Protein AF-A0A1Y6F5E1-F1 (afdb_monomer_lite)

pLDDT: mean 89.42, std 8.19, range [59.94, 98.44]

Sequence (127 aa):
MIRSINIFLLFSSVAMLAGVYGLKFSIEGTAAERTAITAHIGEQEGELSLLKADWAVLNQPGHIDPIVQRHQAELAIAPVKQEQFGSFAALPMRPAAPDTAAMDALFAAISEGIDPIDAILQLEGIE

Foldseek 3Di:
DVVVVVVVVVVVVVVVVVVVVVVVVVVVVVVVVVVVVVVVVVVVVVVVVVVVVVVCVCPDCVNVVVVCVVCCVPVVDDPDDPVNDDDPVPDDDDDDDPPVVVVVVVVVCVVVVNDVVVVVCVVVVHD

Radius of gyration: 39.85 Å; chains: 1; bounding box: 93×49×90 Å

Structure (mmCIF, N/CA/C/O backbone):
data_AF-A0A1Y6F5E1-F1
#
_entry.id   AF-A0A1Y6F5E1-F1
#
loop_
_atom_site.group_PDB
_atom_site.id
_atom_site.type_symbol
_atom_site.label_atom_id
_atom_site.label_alt_id
_atom_site.label_comp_id
_atom_site.label_asym_id
_atom_site.label_entity_id
_atom_site.label_seq_id
_atom_site.pdbx_PDB_ins_code
_atom_site.Cartn_x
_atom_site.Cartn_y
_atom_site.Cartn_z
_atom_site.occupancy
_atom_site.B_iso_or_equiv
_atom_site.auth_seq_id
_atom_site.auth_comp_id
_atom_site.auth_asym_id
_atom_site.auth_atom_id
_atom_site.pdbx_PDB_model_num
ATOM 1 N N . MET A 1 1 ? 27.044 -12.383 -63.689 1.00 73.62 1 MET A N 1
ATOM 2 C CA . MET A 1 1 ? 26.337 -13.232 -62.701 1.00 73.62 1 MET A CA 1
ATOM 3 C C . MET A 1 1 ? 27.028 -13.209 -61.338 1.00 73.62 1 MET A C 1
ATOM 5 O O . MET A 1 1 ? 26.448 -12.656 -60.417 1.00 73.62 1 MET A O 1
ATOM 9 N N . ILE A 1 2 ? 28.284 -13.666 -61.213 1.00 88.12 2 ILE A N 1
ATOM 10 C CA . ILE A 1 2 ? 29.049 -13.633 -59.941 1.00 88.12 2 ILE A CA 1
ATOM 11 C C . ILE A 1 2 ? 29.185 -12.225 -59.338 1.00 88.12 2 ILE A C 1
ATOM 13 O O . ILE A 1 2 ? 28.971 -12.040 -58.148 1.00 88.12 2 ILE A O 1
ATOM 17 N N . ARG A 1 3 ? 29.460 -11.202 -60.158 1.00 88.62 3 ARG A N 1
ATOM 18 C CA . ARG A 1 3 ? 29.597 -9.817 -59.672 1.00 88.62 3 ARG A CA 1
ATOM 19 C C . ARG A 1 3 ? 28.299 -9.266 -59.062 1.00 88.62 3 ARG A C 1
ATOM 21 O O . ARG A 1 3 ? 28.353 -8.600 -58.040 1.00 88.62 3 ARG A O 1
ATOM 28 N N . SER A 1 4 ? 27.145 -9.584 -59.651 1.00 91.62 4 SER A N 1
ATOM 29 C CA . SER A 1 4 ? 25.827 -9.180 -59.139 1.00 91.62 4 SER A CA 1
ATOM 30 C C . SER A 1 4 ? 25.476 -9.899 -57.834 1.00 91.62 4 SER A C 1
ATOM 32 O O . SER A 1 4 ? 24.990 -9.261 -56.908 1.00 91.62 4 SER A O 1
ATOM 34 N N . ILE A 1 5 ? 25.786 -11.199 -57.737 1.00 94.94 5 ILE A N 1
ATOM 35 C CA . ILE A 1 5 ? 25.633 -11.983 -56.501 1.00 94.94 5 ILE A CA 1
ATOM 36 C C . ILE A 1 5 ? 26.513 -11.421 -55.380 1.00 94.94 5 ILE A C 1
ATOM 38 O O . ILE A 1 5 ? 26.025 -11.221 -54.274 1.00 94.94 5 ILE A O 1
ATOM 42 N N . ASN A 1 6 ? 27.776 -11.093 -55.663 1.00 94.25 6 ASN A N 1
ATOM 43 C CA . ASN A 1 6 ? 28.679 -10.528 -54.657 1.00 94.25 6 ASN A CA 1
ATOM 44 C C . ASN A 1 6 ? 28.194 -9.164 -54.148 1.00 94.25 6 ASN A C 1
ATOM 46 O O . ASN A 1 6 ? 28.269 -8.895 -52.954 1.00 94.25 6 ASN A O 1
ATOM 50 N N . ILE A 1 7 ? 27.665 -8.319 -55.038 1.00 95.62 7 ILE A N 1
ATOM 51 C CA . ILE A 1 7 ? 27.076 -7.029 -54.655 1.00 95.62 7 ILE A CA 1
ATOM 52 C C . ILE A 1 7 ? 25.847 -7.248 -53.766 1.00 95.62 7 ILE A C 1
ATOM 54 O O . ILE A 1 7 ? 25.735 -6.618 -52.719 1.00 95.62 7 ILE A O 1
ATOM 58 N N . PHE A 1 8 ? 24.957 -8.171 -54.137 1.00 96.62 8 PHE A N 1
ATOM 59 C CA . PHE A 1 8 ? 23.786 -8.502 -53.326 1.00 96.62 8 PHE A CA 1
ATOM 60 C C . PHE A 1 8 ? 24.174 -9.015 -51.932 1.00 96.62 8 PHE A C 1
ATOM 62 O O . PHE A 1 8 ? 23.645 -8.535 -50.932 1.00 96.62 8 PHE A O 1
ATOM 69 N N . LEU A 1 9 ? 25.138 -9.936 -51.854 1.00 95.56 9 LEU A N 1
ATOM 70 C CA . LEU A 1 9 ? 25.645 -10.471 -50.588 1.00 95.56 9 LEU A CA 1
ATOM 71 C C . LEU A 1 9 ? 26.271 -9.380 -49.714 1.00 95.56 9 LEU A C 1
ATOM 73 O O . LEU A 1 9 ? 26.033 -9.360 -48.508 1.00 95.56 9 LEU A O 1
ATOM 77 N N . LEU A 1 10 ? 27.014 -8.444 -50.312 1.00 96.31 10 LEU A N 1
ATOM 78 C CA . LEU A 1 10 ? 27.584 -7.307 -49.593 1.00 96.31 10 LEU A CA 1
ATOM 79 C C . LEU A 1 10 ? 26.481 -6.432 -48.982 1.00 96.31 10 LEU A C 1
ATOM 81 O O . LEU A 1 1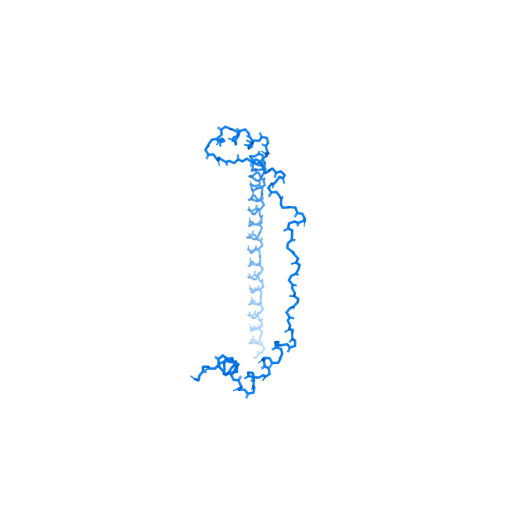0 ? 26.517 -6.153 -47.785 1.00 96.31 10 LEU A O 1
ATOM 85 N N . PHE A 1 11 ? 25.476 -6.044 -49.772 1.00 97.19 11 PHE A N 1
ATOM 86 C CA . PHE A 1 11 ? 24.353 -5.246 -49.270 1.00 97.19 11 PHE A CA 1
ATOM 87 C C . PHE A 1 11 ? 23.551 -5.988 -48.200 1.00 97.19 11 PHE A C 1
ATOM 89 O O . PHE A 1 11 ? 23.229 -5.400 -47.169 1.00 97.19 11 PHE A O 1
ATOM 96 N N . SER A 1 12 ? 23.288 -7.281 -48.397 1.00 97.12 12 SER A N 1
ATOM 97 C CA . SER A 1 12 ? 22.625 -8.124 -47.400 1.00 97.12 12 SER A CA 1
ATOM 98 C C . SER A 1 12 ? 23.416 -8.179 -46.092 1.00 97.12 12 SER A C 1
ATOM 100 O O . SER A 1 12 ? 22.828 -8.085 -45.017 1.00 97.12 12 SER A O 1
ATOM 102 N N . SER A 1 13 ? 24.743 -8.306 -46.164 1.00 96.94 13 SER A N 1
ATOM 103 C CA . SER A 1 13 ? 25.605 -8.342 -44.981 1.00 96.94 13 SER A CA 1
ATOM 104 C C . SER A 1 13 ? 25.590 -7.011 -44.230 1.00 96.94 13 SER A C 1
ATOM 106 O O . SER A 1 13 ? 25.516 -7.005 -43.003 1.00 96.94 13 SER A O 1
ATOM 108 N N . VAL A 1 14 ? 25.638 -5.884 -44.947 1.00 97.25 14 VAL A N 1
ATOM 109 C CA . VAL A 1 14 ? 25.560 -4.547 -44.337 1.00 97.25 14 VAL A CA 1
ATOM 110 C C . VAL A 1 14 ? 24.184 -4.316 -43.706 1.00 97.25 14 VAL A C 1
ATOM 112 O O . VAL A 1 14 ? 24.107 -3.806 -42.591 1.00 97.25 14 VAL A O 1
ATOM 115 N N . ALA A 1 15 ? 23.105 -4.746 -44.366 1.00 96.81 15 ALA A N 1
ATOM 116 C CA . ALA A 1 15 ? 21.750 -4.656 -43.828 1.00 96.81 15 ALA A CA 1
ATOM 117 C C . ALA A 1 15 ? 21.578 -5.500 -42.554 1.00 96.81 15 ALA A C 1
ATOM 119 O O . ALA A 1 15 ? 21.027 -5.008 -41.569 1.00 96.81 15 ALA A O 1
ATOM 120 N N . MET A 1 16 ? 22.101 -6.733 -42.532 1.00 96.62 16 MET A N 1
ATOM 121 C CA . MET A 1 16 ? 22.120 -7.559 -41.319 1.00 96.62 16 MET A CA 1
ATOM 122 C C . MET A 1 16 ? 22.901 -6.887 -40.188 1.00 96.62 16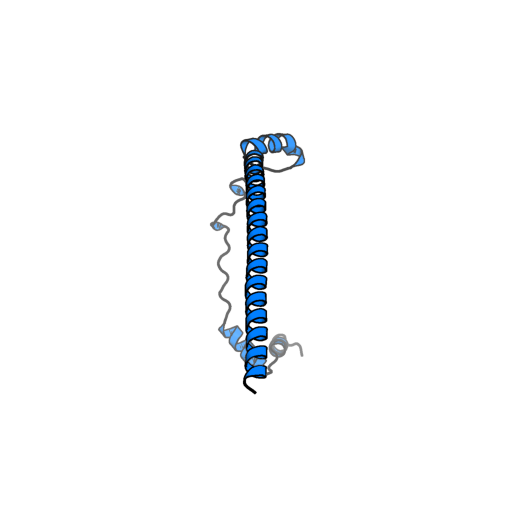 MET A C 1
ATOM 124 O O . MET A 1 16 ? 22.401 -6.822 -39.067 1.00 96.62 16 MET A O 1
ATOM 128 N N . LEU A 1 17 ? 24.095 -6.357 -40.471 1.00 96.62 17 LEU A N 1
ATOM 129 C CA . LEU A 1 17 ? 24.917 -5.674 -39.469 1.00 96.62 17 LEU A CA 1
ATOM 130 C C . LEU A 1 17 ? 24.185 -4.464 -38.867 1.00 96.62 17 LEU A C 1
ATOM 132 O O . LEU A 1 17 ? 24.145 -4.313 -37.645 1.00 96.62 17 LEU A O 1
ATOM 136 N N . ALA A 1 18 ? 23.567 -3.637 -39.715 1.00 95.75 18 ALA A N 1
ATOM 137 C CA . ALA A 1 18 ? 22.771 -2.494 -39.280 1.00 95.75 18 ALA A CA 1
ATOM 138 C C . ALA A 1 18 ? 21.560 -2.929 -38.436 1.00 95.75 18 ALA A C 1
ATOM 140 O O . ALA A 1 18 ? 21.298 -2.331 -37.393 1.00 95.75 18 ALA A O 1
ATOM 141 N N . GLY A 1 19 ? 20.864 -3.998 -38.838 1.00 95.25 19 GLY A N 1
ATOM 142 C CA . GLY A 1 19 ? 19.730 -4.550 -38.094 1.00 95.25 19 GLY A CA 1
ATOM 143 C C . GLY A 1 19 ? 20.113 -5.045 -36.696 1.00 95.25 19 GLY A C 1
ATOM 144 O O . GLY A 1 19 ? 19.457 -4.690 -35.718 1.00 95.25 19 GLY A O 1
ATOM 145 N N . VAL A 1 20 ? 21.209 -5.803 -36.579 1.00 94.12 20 VAL A N 1
ATOM 146 C CA . VAL A 1 20 ? 21.709 -6.304 -35.284 1.00 94.12 20 VAL A CA 1
ATOM 147 C C . VAL A 1 20 ? 22.115 -5.151 -34.365 1.00 94.12 20 VAL A C 1
ATOM 149 O O . VAL A 1 20 ? 21.785 -5.163 -33.179 1.00 94.12 20 VAL A O 1
ATOM 152 N N . TYR A 1 21 ? 22.801 -4.138 -34.897 1.00 92.19 21 TYR A N 1
ATOM 153 C CA . TYR A 1 21 ? 23.229 -2.992 -34.096 1.00 92.19 21 TYR A CA 1
ATOM 154 C C . TYR A 1 21 ? 22.050 -2.112 -33.659 1.00 92.19 21 TYR A C 1
ATOM 156 O O . TYR A 1 21 ? 21.998 -1.684 -32.506 1.00 92.19 21 TYR A O 1
ATOM 164 N N . GLY A 1 22 ? 21.067 -1.905 -34.541 1.00 91.62 22 GLY A N 1
ATOM 165 C CA . GLY A 1 22 ? 19.824 -1.211 -34.201 1.00 91.62 22 GLY A CA 1
ATOM 166 C C . GLY A 1 22 ? 19.056 -1.920 -33.084 1.00 91.62 22 GLY A C 1
ATOM 167 O O . GLY A 1 22 ? 18.624 -1.278 -32.126 1.00 91.62 22 GLY A O 1
ATOM 168 N N . LEU A 1 23 ? 18.963 -3.253 -33.147 1.00 91.44 23 LEU A N 1
ATOM 169 C CA . LEU A 1 23 ? 18.344 -4.049 -32.088 1.00 91.44 23 LEU A CA 1
ATOM 170 C C . LEU A 1 23 ? 19.106 -3.933 -30.759 1.00 91.44 23 LEU A C 1
ATOM 172 O O . LEU A 1 23 ? 18.481 -3.727 -29.721 1.00 91.44 23 LEU A O 1
ATOM 176 N N . LYS A 1 24 ? 20.444 -4.012 -30.778 1.00 90.38 24 LYS A N 1
ATOM 177 C CA . LYS A 1 24 ? 21.275 -3.841 -29.572 1.00 90.38 24 LYS A CA 1
ATOM 178 C C . LYS A 1 24 ? 21.004 -2.500 -28.887 1.00 90.38 24 LYS A C 1
ATOM 180 O O . LYS A 1 24 ? 20.781 -2.471 -27.681 1.00 90.38 24 LYS A O 1
ATOM 185 N N . PHE A 1 25 ? 20.971 -1.416 -29.661 1.00 86.12 25 P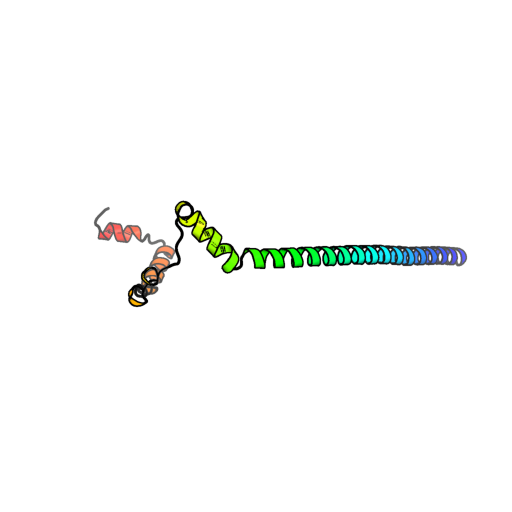HE A N 1
ATOM 186 C CA . PHE A 1 25 ? 20.716 -0.077 -29.135 1.00 86.12 25 PHE A CA 1
ATOM 187 C C . PHE A 1 25 ? 19.300 0.057 -28.554 1.00 86.12 25 PHE A C 1
ATOM 189 O O . PHE A 1 25 ? 19.120 0.636 -27.484 1.00 86.12 25 PHE A O 1
ATOM 196 N N . SER A 1 26 ? 18.299 -0.540 -29.212 1.00 81.62 26 SER A N 1
ATOM 197 C CA . SER A 1 26 ? 16.928 -0.575 -28.691 1.00 81.62 26 SER A CA 1
ATOM 198 C C . SER A 1 26 ? 16.841 -1.300 -27.345 1.00 81.62 26 SER A C 1
ATOM 200 O O . SER A 1 26 ? 16.141 -0.834 -26.450 1.00 81.62 26 SER A O 1
ATOM 202 N N . ILE A 1 27 ? 17.552 -2.420 -27.187 1.00 87.00 27 ILE A N 1
ATOM 203 C CA . ILE A 1 27 ? 17.566 -3.195 -25.937 1.00 87.00 27 ILE A CA 1
ATOM 204 C C . ILE A 1 27 ? 18.251 -2.407 -24.814 1.00 87.00 27 ILE A C 1
ATOM 206 O O . ILE A 1 27 ? 17.753 -2.387 -23.689 1.00 87.00 27 ILE A O 1
ATOM 210 N N . GLU A 1 28 ? 19.370 -1.740 -25.107 1.00 83.06 28 GLU A N 1
ATOM 211 C CA . GLU A 1 28 ? 20.082 -0.900 -24.135 1.00 83.06 28 GLU A CA 1
ATOM 212 C C . GLU A 1 28 ? 19.212 0.268 -23.644 1.00 83.06 28 GLU A C 1
ATOM 214 O O . GLU A 1 28 ? 19.173 0.530 -22.440 1.00 83.06 28 GLU A O 1
ATOM 219 N N . GLY A 1 29 ? 18.445 0.904 -24.539 1.00 82.69 29 GLY A N 1
ATOM 220 C CA . GLY A 1 29 ? 17.479 1.943 -24.168 1.00 82.69 29 GLY A CA 1
ATOM 221 C C . GLY A 1 29 ? 16.412 1.436 -23.193 1.00 82.69 29 GLY A C 1
ATOM 222 O O . GLY A 1 29 ? 16.209 2.027 -22.131 1.00 82.69 29 GLY A O 1
ATOM 223 N N . THR A 1 30 ? 15.789 0.293 -23.496 1.00 81.56 30 THR A N 1
ATOM 224 C CA . THR A 1 30 ? 14.772 -0.314 -22.619 1.00 81.56 30 THR A CA 1
ATOM 225 C C . THR A 1 30 ? 15.351 -0.773 -21.276 1.00 81.56 30 THR A C 1
ATOM 227 O O . THR A 1 30 ? 14.688 -0.668 -20.243 1.00 81.56 30 THR A O 1
ATOM 230 N N . ALA A 1 31 ? 16.593 -1.263 -21.247 1.00 85.81 31 ALA A N 1
ATOM 231 C CA . ALA A 1 31 ? 17.251 -1.657 -20.001 1.00 85.81 31 ALA A CA 1
ATOM 232 C C . ALA A 1 31 ? 17.518 -0.452 -19.079 1.00 85.81 31 ALA A C 1
ATOM 234 O O . ALA A 1 31 ? 17.322 -0.548 -17.860 1.00 85.81 31 ALA A O 1
ATOM 235 N N . ALA A 1 32 ? 17.925 0.685 -19.650 1.00 87.94 32 ALA A N 1
ATOM 236 C CA . ALA A 1 32 ? 18.126 1.925 -18.905 1.00 87.94 32 ALA A CA 1
ATOM 237 C C . ALA A 1 32 ? 16.803 2.462 -18.334 1.00 87.94 32 ALA A C 1
ATOM 239 O O . ALA A 1 32 ? 16.731 2.777 -17.146 1.00 87.94 32 ALA A O 1
ATOM 240 N N . GLU A 1 33 ? 15.742 2.479 -19.144 1.00 91.25 33 GLU A N 1
ATOM 241 C CA . GLU A 1 33 ? 14.402 2.894 -18.714 1.00 91.25 33 GLU A CA 1
ATOM 242 C C . GLU A 1 33 ? 13.867 2.008 -17.582 1.00 91.25 33 GLU A C 1
ATOM 244 O O . GLU A 1 33 ? 13.436 2.511 -16.543 1.00 91.25 33 GLU A O 1
ATOM 249 N N . ARG A 1 34 ? 13.987 0.680 -17.720 1.00 93.50 34 ARG A N 1
ATOM 250 C CA . ARG A 1 34 ? 13.606 -0.263 -16.660 1.00 93.50 34 ARG A CA 1
ATOM 251 C C . ARG A 1 34 ? 14.342 0.031 -15.354 1.00 93.50 34 ARG A C 1
ATOM 253 O O . ARG A 1 34 ? 13.737 -0.018 -14.284 1.00 93.50 34 ARG A O 1
ATOM 260 N N . THR A 1 35 ? 15.641 0.309 -15.433 1.00 94.00 35 THR A N 1
ATOM 261 C CA . THR A 1 35 ? 16.463 0.603 -14.251 1.00 94.00 35 THR A CA 1
ATOM 262 C C . THR A 1 35 ? 16.009 1.896 -13.577 1.00 94.00 35 THR A C 1
ATOM 264 O O . THR A 1 35 ? 15.852 1.917 -12.358 1.00 94.00 35 THR A O 1
ATOM 267 N N . ALA A 1 36 ? 15.720 2.939 -14.360 1.00 95.44 36 ALA A N 1
ATOM 268 C CA . ALA A 1 36 ? 15.206 4.207 -13.850 1.00 95.44 36 ALA A CA 1
ATOM 269 C C . ALA A 1 36 ? 13.843 4.043 -13.156 1.00 95.44 36 ALA A C 1
ATOM 271 O O . ALA A 1 36 ? 13.666 4.510 -12.033 1.00 95.44 36 ALA A O 1
ATOM 272 N N . ILE A 1 37 ? 12.908 3.313 -13.775 1.00 97.50 37 ILE A N 1
ATOM 273 C CA . ILE A 1 37 ? 11.593 3.033 -13.178 1.00 97.50 37 ILE A CA 1
ATOM 274 C C . ILE A 1 37 ? 11.742 2.223 -11.886 1.00 97.50 37 ILE A C 1
ATOM 276 O O . ILE A 1 37 ? 11.099 2.532 -10.891 1.00 97.50 37 ILE A O 1
ATOM 280 N N . THR A 1 38 ? 12.612 1.212 -11.871 1.00 96.88 38 THR A N 1
ATOM 281 C CA . THR A 1 38 ? 12.836 0.381 -10.675 1.00 96.88 38 THR A CA 1
ATOM 282 C C . THR A 1 38 ? 13.400 1.207 -9.518 1.00 96.88 38 THR A C 1
ATOM 284 O O . THR A 1 38 ? 12.976 1.032 -8.378 1.00 96.88 38 THR A O 1
ATOM 287 N N . ALA A 1 39 ? 14.321 2.133 -9.803 1.00 97.56 39 ALA A N 1
ATOM 288 C CA . ALA A 1 39 ? 14.843 3.055 -8.799 1.00 97.56 39 ALA A CA 1
ATOM 289 C C . ALA A 1 39 ? 13.739 3.969 -8.242 1.00 97.56 39 ALA A C 1
ATOM 291 O O . ALA A 1 39 ? 13.643 4.132 -7.028 1.00 97.56 39 ALA A O 1
ATOM 292 N N . HIS A 1 40 ? 12.870 4.495 -9.111 1.00 98.00 40 HIS A N 1
ATOM 293 C CA . HIS A 1 40 ? 11.750 5.337 -8.693 1.00 98.00 40 HIS A CA 1
ATOM 294 C C . HIS A 1 40 ? 10.716 4.572 -7.851 1.00 98.00 40 HIS A C 1
ATOM 296 O O . HIS A 1 40 ? 10.241 5.089 -6.844 1.00 98.00 40 HIS A O 1
ATOM 302 N N . ILE A 1 41 ? 10.416 3.316 -8.203 1.00 98.25 41 ILE A N 1
ATOM 303 C CA . ILE A 1 41 ? 9.555 2.445 -7.387 1.00 98.25 41 ILE A CA 1
ATOM 304 C C . ILE A 1 41 ? 10.168 2.243 -5.997 1.00 98.25 41 ILE A C 1
ATOM 306 O O . ILE A 1 41 ? 9.464 2.383 -5.004 1.00 98.25 41 ILE A O 1
ATOM 310 N N . GLY A 1 42 ? 11.473 1.965 -5.910 1.00 98.12 42 GLY A N 1
ATOM 311 C CA . GLY A 1 42 ? 12.145 1.782 -4.620 1.00 98.12 42 GLY A CA 1
ATOM 312 C C . GLY A 1 42 ? 12.096 3.029 -3.728 1.00 98.12 42 GLY A C 1
ATOM 313 O O . GLY A 1 42 ? 11.897 2.915 -2.520 1.00 98.12 42 GLY A O 1
ATOM 314 N N . GLU A 1 43 ? 12.226 4.219 -4.317 1.00 98.25 43 GLU A N 1
ATOM 315 C CA . GLU A 1 43 ? 12.050 5.497 -3.616 1.00 98.25 43 GLU A CA 1
ATOM 316 C C . GLU A 1 43 ? 10.620 5.640 -3.065 1.00 98.25 43 GLU A C 1
ATOM 318 O O . GLU A 1 43 ? 10.436 5.859 -1.866 1.00 98.25 43 GLU A O 1
ATOM 323 N N . GLN A 1 44 ? 9.608 5.412 -3.909 1.00 98.38 44 GLN A N 1
ATOM 324 C CA . GLN A 1 44 ? 8.192 5.491 -3.526 1.00 98.38 44 GLN A CA 1
ATOM 325 C C . GLN A 1 44 ? 7.797 4.451 -2.470 1.00 98.38 44 GLN A C 1
ATOM 327 O O . GLN A 1 44 ? 7.014 4.743 -1.565 1.00 98.38 44 GLN A O 1
ATOM 332 N N . GLU A 1 45 ? 8.331 3.233 -2.551 1.00 98.44 45 GLU A N 1
ATOM 333 C CA . GLU A 1 45 ? 8.122 2.201 -1.533 1.00 98.44 45 GLU A CA 1
ATOM 334 C C . GLU A 1 45 ? 8.718 2.615 -0.182 1.00 98.44 45 GLU A C 1
ATOM 336 O O . GLU A 1 45 ? 8.106 2.365 0.861 1.00 98.44 45 GLU A O 1
ATOM 341 N N . GLY A 1 46 ? 9.868 3.298 -0.194 1.00 98.06 46 GLY A N 1
ATOM 342 C CA . GLY A 1 46 ? 10.474 3.891 0.997 1.00 98.06 46 GLY A CA 1
ATOM 343 C C . GLY A 1 46 ? 9.582 4.960 1.634 1.00 98.06 46 GLY A C 1
ATOM 344 O O . GLY A 1 46 ? 9.294 4.887 2.833 1.00 98.06 46 GLY A O 1
ATOM 345 N N . GLU A 1 47 ? 9.081 5.905 0.835 1.00 98.25 47 GLU A N 1
ATOM 346 C CA . GLU A 1 47 ? 8.138 6.936 1.294 1.00 98.25 47 GLU A CA 1
ATOM 347 C C . GLU A 1 47 ? 6.846 6.321 1.851 1.00 98.25 47 GLU A C 1
ATOM 349 O O . GLU A 1 47 ? 6.375 6.689 2.931 1.00 98.25 47 GLU A O 1
ATOM 354 N N . LEU A 1 48 ? 6.295 5.326 1.154 1.00 98.44 48 LEU A N 1
ATOM 355 C CA . LEU A 1 48 ? 5.095 4.620 1.588 1.00 98.44 48 LEU A CA 1
ATOM 356 C C . LEU A 1 48 ? 5.326 3.870 2.905 1.00 98.44 48 LEU A C 1
ATOM 358 O O . LEU A 1 48 ? 4.430 3.821 3.750 1.00 98.44 48 LEU A O 1
ATOM 362 N N . SER A 1 49 ? 6.504 3.273 3.090 1.00 98.19 49 SER A N 1
ATOM 363 C CA . SER A 1 49 ? 6.861 2.598 4.338 1.00 98.19 49 SER A CA 1
ATOM 364 C C . SER A 1 49 ? 6.896 3.574 5.513 1.00 98.19 49 SER A C 1
ATOM 366 O O . SER A 1 49 ? 6.404 3.237 6.591 1.00 98.19 49 SER A O 1
ATOM 368 N N . LEU A 1 50 ? 7.435 4.778 5.308 1.00 98.25 50 LEU A N 1
ATOM 369 C CA . LEU A 1 50 ? 7.433 5.828 6.325 1.00 98.25 50 LEU A CA 1
ATOM 370 C C . LEU A 1 50 ? 5.999 6.249 6.674 1.00 98.25 50 LEU A C 1
ATOM 372 O O . LEU A 1 50 ? 5.620 6.227 7.844 1.00 98.25 50 LEU A O 1
ATOM 376 N N . LEU A 1 51 ? 5.164 6.513 5.665 1.00 98.38 51 LEU A N 1
ATOM 377 C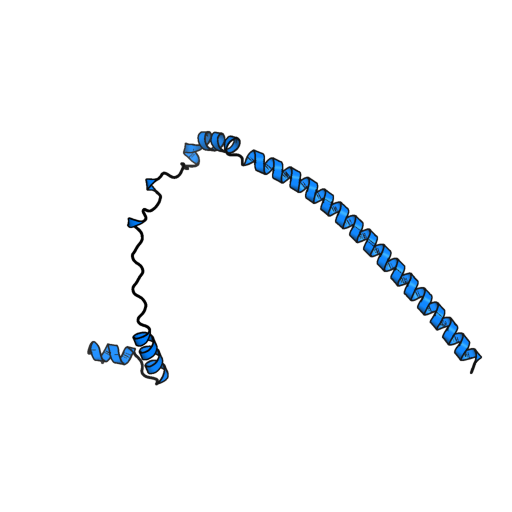 CA . LEU A 1 51 ? 3.766 6.898 5.878 1.00 98.38 51 LEU A CA 1
ATOM 378 C C . LEU A 1 51 ? 2.964 5.810 6.610 1.00 98.38 51 LEU A C 1
ATOM 380 O O . LEU A 1 51 ? 2.128 6.110 7.462 1.00 98.38 51 LEU A O 1
ATOM 384 N N . LYS A 1 52 ? 3.218 4.533 6.303 1.00 98.19 52 LYS A N 1
ATOM 385 C CA . LYS A 1 52 ? 2.599 3.402 7.011 1.00 98.19 52 LYS A CA 1
ATOM 386 C C . LYS A 1 52 ? 3.020 3.341 8.478 1.00 98.19 52 LYS A C 1
ATOM 388 O O . LYS A 1 52 ? 2.192 2.984 9.316 1.00 98.19 52 LYS A O 1
ATOM 393 N N . ALA A 1 53 ? 4.271 3.675 8.793 1.00 97.62 53 ALA A N 1
ATOM 394 C CA . ALA A 1 53 ? 4.745 3.733 10.172 1.00 97.62 53 ALA A CA 1
ATOM 395 C C . ALA A 1 53 ? 4.034 4.850 10.950 1.00 97.62 53 ALA A C 1
ATOM 397 O O . ALA A 1 53 ? 3.500 4.594 12.030 1.00 97.62 53 ALA A O 1
ATOM 398 N N . ASP A 1 54 ? 3.929 6.044 10.365 1.00 97.06 54 ASP A N 1
ATOM 399 C CA . ASP A 1 54 ? 3.198 7.162 10.970 1.00 97.06 54 ASP A CA 1
ATOM 400 C C . ASP A 1 54 ? 1.717 6.822 11.166 1.00 97.06 54 ASP A C 1
ATOM 402 O O . ASP A 1 54 ? 1.143 7.055 12.232 1.00 97.06 54 ASP A O 1
ATOM 406 N N . TRP A 1 55 ? 1.101 6.190 10.166 1.00 97.25 55 TRP A N 1
ATOM 407 C CA . TRP A 1 55 ? -0.275 5.717 10.264 1.00 97.25 55 TRP A CA 1
ATOM 408 C C . TRP A 1 55 ? -0.454 4.704 11.399 1.00 97.25 55 TRP A C 1
ATOM 410 O O . TRP A 1 55 ? -1.432 4.793 12.143 1.00 97.25 55 TRP A O 1
ATOM 420 N N . ALA A 1 56 ? 0.479 3.767 11.577 1.00 96.69 56 ALA A N 1
ATOM 421 C CA . ALA A 1 56 ? 0.419 2.800 12.669 1.00 96.69 56 ALA A CA 1
ATOM 422 C C . ALA A 1 56 ? 0.483 3.488 14.043 1.00 96.69 56 ALA A C 1
ATOM 424 O O . ALA A 1 56 ? -0.287 3.136 14.937 1.00 96.69 56 ALA A O 1
ATOM 425 N N . VAL A 1 57 ? 1.337 4.507 14.196 1.00 95.62 57 VAL A N 1
ATOM 426 C CA . VAL A 1 57 ? 1.425 5.308 15.428 1.00 95.62 57 VAL A CA 1
ATOM 427 C C . VAL A 1 57 ? 0.130 6.080 15.680 1.00 95.62 57 VAL A C 1
ATOM 429 O O . VAL A 1 57 ? -0.362 6.093 16.804 1.00 95.62 57 VAL A O 1
ATOM 432 N N . LEU A 1 58 ? -0.462 6.694 14.655 1.00 95.88 58 LEU A N 1
ATOM 433 C CA . LEU A 1 58 ? -1.709 7.451 14.813 1.00 95.88 58 LEU A CA 1
ATOM 434 C C . LEU A 1 58 ? -2.914 6.556 15.131 1.00 95.88 58 LEU A C 1
ATOM 436 O O . LEU A 1 58 ? -3.833 7.008 15.817 1.00 95.88 58 LEU A O 1
ATOM 440 N N . ASN A 1 59 ? -2.901 5.302 14.667 1.00 95.31 59 ASN A N 1
ATOM 441 C CA . ASN A 1 59 ? -3.972 4.333 14.913 1.00 95.31 59 ASN A CA 1
ATOM 442 C C . ASN A 1 59 ? -3.771 3.464 16.153 1.00 95.31 59 ASN A C 1
ATOM 444 O O . ASN A 1 59 ? -4.605 2.605 16.447 1.00 95.31 59 ASN A O 1
ATOM 448 N N . GLN A 1 60 ? -2.683 3.658 16.896 1.00 95.19 60 GLN A N 1
ATOM 449 C CA . GLN A 1 60 ? -2.486 2.911 18.127 1.00 95.19 60 GLN A CA 1
ATOM 450 C C . GLN A 1 60 ? -3.580 3.280 19.153 1.00 95.19 60 GLN A C 1
ATOM 452 O O . GLN A 1 60 ? -3.926 4.462 19.277 1.00 95.19 60 GLN A O 1
ATOM 457 N N . PRO A 1 61 ? -4.091 2.317 19.944 1.00 92.88 61 PRO A N 1
ATOM 458 C CA . PRO A 1 61 ? -5.140 2.578 20.933 1.00 92.88 61 PRO A CA 1
ATOM 459 C C . PRO A 1 61 ? -4.786 3.721 21.889 1.00 92.88 61 PRO A C 1
ATOM 461 O O . PRO A 1 61 ? -5.586 4.620 22.107 1.00 92.88 61 PRO A O 1
ATOM 464 N N . GLY A 1 62 ? -3.529 3.787 22.344 1.00 93.38 62 GLY A N 1
ATOM 465 C CA . GLY A 1 62 ? -3.060 4.863 23.223 1.00 93.38 62 GLY A CA 1
ATOM 466 C C . GLY A 1 62 ? -3.144 6.276 22.624 1.00 93.38 62 GLY A C 1
ATOM 467 O O . GLY A 1 62 ? -3.157 7.244 23.380 1.00 93.38 62 GLY A O 1
ATOM 468 N N . HIS A 1 63 ? -3.214 6.412 21.295 1.00 93.81 63 HIS A N 1
ATOM 469 C CA . HIS A 1 63 ? -3.402 7.697 20.617 1.00 93.81 63 HIS A CA 1
ATOM 470 C C . HIS A 1 63 ? -4.884 7.989 20.328 1.00 93.81 63 HIS A C 1
ATOM 472 O O . HIS A 1 63 ? -5.320 9.132 20.466 1.00 93.81 63 HIS A O 1
ATOM 478 N N . ILE A 1 64 ? -5.670 6.966 19.972 1.00 93.50 64 ILE A N 1
ATOM 479 C CA . ILE A 1 64 ? -7.102 7.108 19.662 1.00 93.50 64 ILE A CA 1
ATOM 480 C C . ILE A 1 64 ? -7.954 7.257 20.932 1.00 93.50 64 ILE A C 1
ATOM 482 O O . ILE A 1 64 ? -8.833 8.121 20.972 1.00 93.50 64 ILE A O 1
ATOM 486 N N . ASP A 1 65 ? -7.704 6.461 21.974 1.00 91.94 65 ASP A N 1
ATOM 487 C CA . ASP A 1 65 ? -8.547 6.399 23.178 1.00 91.94 65 ASP A CA 1
ATOM 488 C C . ASP A 1 65 ? -8.749 7.773 23.844 1.00 91.94 65 ASP A C 1
ATOM 490 O O . ASP A 1 65 ? -9.894 8.117 24.156 1.00 91.94 65 ASP A O 1
ATOM 494 N N . PRO A 1 66 ? -7.714 8.625 24.011 1.00 93.25 66 PRO A N 1
ATOM 495 C CA . PRO A 1 66 ? -7.898 9.958 24.584 1.00 93.25 66 PRO A CA 1
ATOM 496 C C . PRO A 1 66 ? -8.756 10.886 23.711 1.00 93.25 66 PRO A C 1
ATOM 498 O O . PRO A 1 66 ? -9.463 11.748 24.237 1.00 93.25 66 PRO A O 1
ATOM 501 N N . ILE A 1 67 ? -8.697 10.736 22.382 1.00 93.19 67 ILE A N 1
ATOM 502 C CA . ILE A 1 67 ? -9.502 11.523 21.433 1.00 93.19 67 ILE A CA 1
ATOM 503 C C . ILE A 1 67 ? -10.966 11.094 21.538 1.00 93.19 67 ILE A C 1
ATOM 505 O O . ILE A 1 67 ? -11.850 11.941 21.669 1.00 93.19 67 ILE A O 1
ATOM 509 N N . VAL A 1 68 ? -11.214 9.783 21.554 1.00 93.25 68 VAL A N 1
ATOM 510 C CA . VAL A 1 68 ? -12.558 9.215 21.718 1.00 93.25 68 VAL A CA 1
ATOM 511 C C . VAL A 1 68 ? -13.170 9.632 23.053 1.00 93.25 68 VAL A C 1
ATOM 513 O O . VAL A 1 68 ? -14.319 10.065 23.082 1.00 93.25 68 VAL A O 1
ATOM 516 N N . GLN A 1 69 ? -12.405 9.577 24.147 1.00 92.06 69 GLN A N 1
ATOM 517 C CA . GLN A 1 69 ? -12.872 10.021 25.465 1.00 92.06 69 GLN A CA 1
ATOM 518 C C . GLN A 1 69 ? -13.223 11.514 25.481 1.00 92.06 69 GLN A C 1
ATOM 520 O O . GLN A 1 69 ? -14.244 11.899 26.048 1.00 92.06 69 GLN A O 1
ATOM 525 N N . ARG A 1 70 ? -12.418 12.362 24.828 1.00 94.38 70 ARG A N 1
ATOM 526 C CA . ARG A 1 70 ? -12.674 13.809 24.749 1.00 94.38 70 ARG A CA 1
ATOM 527 C C . ARG A 1 70 ? -13.964 14.140 23.997 1.00 94.38 70 ARG A C 1
ATOM 529 O O . ARG A 1 70 ? -14.680 15.047 24.406 1.00 94.38 70 ARG A O 1
ATOM 536 N N . HIS A 1 71 ? -14.253 13.409 22.924 1.00 94.12 71 HIS A N 1
ATOM 537 C CA . HIS A 1 71 ? -15.400 13.653 22.042 1.00 94.12 71 HIS A CA 1
ATOM 538 C C . HIS A 1 71 ? -16.546 12.653 22.256 1.00 94.12 71 HIS A C 1
ATOM 540 O O . HIS A 1 71 ? -17.398 12.481 21.385 1.00 94.12 71 HIS A O 1
ATOM 546 N N . GLN A 1 72 ? -16.606 11.992 23.416 1.00 92.50 72 GLN A N 1
ATOM 547 C CA . GLN A 1 72 ? -17.573 10.923 23.673 1.00 92.50 72 GLN A CA 1
ATOM 548 C C . GLN A 1 72 ? -19.035 11.383 23.523 1.00 92.50 72 GLN A C 1
ATOM 550 O O . GLN A 1 72 ? -19.868 10.625 23.028 1.00 92.50 72 GLN A O 1
ATOM 555 N N . ALA A 1 73 ? -19.337 12.628 23.905 1.00 91.94 73 ALA A N 1
ATOM 556 C CA . ALA A 1 73 ? -20.673 13.212 23.780 1.00 91.94 73 ALA A CA 1
ATOM 557 C C . ALA A 1 73 ? -21.125 13.390 22.317 1.00 91.94 73 ALA A C 1
ATOM 559 O O . ALA A 1 73 ? -22.314 13.291 22.033 1.00 91.94 73 ALA A O 1
ATOM 560 N N . GLU A 1 74 ? -20.186 13.637 21.402 1.00 94.31 74 GLU A N 1
ATOM 561 C CA . GLU A 1 74 ? -20.451 13.842 19.972 1.00 94.31 74 GLU A CA 1
ATOM 562 C C . GLU A 1 74 ? -20.446 12.515 19.206 1.00 94.31 74 GLU A C 1
ATOM 564 O O . GLU A 1 74 ? -21.288 12.290 18.341 1.00 94.31 74 GLU A O 1
ATOM 569 N N . LEU A 1 75 ? -19.505 11.623 19.535 1.00 92.19 75 LEU A N 1
ATOM 570 C CA . LEU A 1 75 ? -19.328 10.340 18.855 1.00 92.19 75 LEU A CA 1
ATOM 571 C C . LEU A 1 75 ? -20.408 9.319 19.234 1.00 92.19 75 LEU A C 1
ATOM 573 O O . LEU A 1 75 ? -20.724 8.449 18.428 1.00 92.19 75 LEU A O 1
ATOM 577 N N . ALA A 1 76 ? -20.941 9.389 20.460 1.00 90.38 76 ALA A N 1
ATOM 578 C CA . ALA A 1 76 ? -21.912 8.433 21.001 1.00 90.38 76 ALA A CA 1
ATOM 579 C C . ALA A 1 76 ? -21.483 6.952 20.860 1.00 90.38 76 ALA A C 1
ATOM 581 O O . ALA A 1 76 ? -22.319 6.053 20.761 1.00 90.38 76 ALA A O 1
ATOM 582 N N . ILE A 1 77 ? -20.172 6.690 20.873 1.00 88.38 77 ILE A N 1
ATOM 583 C CA . ILE A 1 77 ? -19.592 5.346 20.804 1.00 88.38 77 ILE A CA 1
ATOM 584 C C . ILE A 1 77 ? -19.177 4.852 22.191 1.00 88.38 77 ILE A C 1
ATOM 586 O O . ILE A 1 77 ? -18.724 5.620 23.043 1.00 88.38 77 ILE A O 1
ATOM 590 N N . ALA A 1 78 ? -19.315 3.547 22.410 1.00 86.69 78 ALA A N 1
ATOM 591 C CA . ALA A 1 78 ? -18.873 2.863 23.618 1.00 86.69 78 ALA A CA 1
ATOM 592 C C . ALA A 1 78 ? -18.329 1.470 23.264 1.00 86.69 78 ALA A C 1
ATOM 594 O O . ALA A 1 78 ? -18.763 0.888 22.264 1.00 86.69 78 ALA A O 1
ATOM 595 N N . PRO A 1 79 ? -17.411 0.912 24.075 1.00 86.56 79 PRO A N 1
ATOM 596 C CA . PRO A 1 79 ? -17.008 -0.480 23.940 1.00 86.56 79 PRO A CA 1
ATOM 597 C C . PRO A 1 79 ? -18.221 -1.410 24.002 1.00 86.56 79 PRO A C 1
ATOM 599 O O . PRO A 1 79 ? -19.139 -1.200 24.800 1.00 86.56 79 PRO A O 1
ATOM 602 N N . VAL A 1 80 ? -18.206 -2.447 23.166 1.00 90.06 80 VAL A N 1
ATOM 603 C CA . VAL A 1 80 ? -19.267 -3.457 23.134 1.00 90.06 80 VAL A CA 1
ATOM 604 C C . VAL A 1 80 ? -19.283 -4.211 24.463 1.00 90.06 80 VAL A C 1
ATOM 606 O O . VAL A 1 80 ? -18.242 -4.668 24.939 1.00 90.06 80 VAL A O 1
ATOM 609 N N . LYS A 1 81 ? -20.463 -4.344 25.065 1.00 90.38 81 LYS A N 1
ATOM 610 C CA . LYS A 1 81 ? -20.665 -5.106 26.300 1.00 90.38 81 LYS A CA 1
ATOM 611 C C . LYS A 1 81 ? -20.990 -6.566 26.001 1.00 90.38 81 LYS A C 1
ATOM 613 O O . LYS A 1 81 ? -21.516 -6.889 24.937 1.00 90.38 81 LYS A O 1
ATOM 618 N N . GLN A 1 82 ? -20.718 -7.449 26.961 1.00 87.69 82 GLN A N 1
ATOM 619 C CA . GLN A 1 82 ? -20.930 -8.889 26.800 1.00 87.69 82 GLN A CA 1
ATOM 620 C C . GLN A 1 82 ? -22.387 -9.233 26.450 1.00 87.69 82 GLN A C 1
ATOM 622 O O . GLN A 1 82 ? -22.627 -10.139 25.658 1.00 87.69 82 GLN A O 1
ATOM 627 N N . GLU A 1 83 ? -23.355 -8.486 26.981 1.00 87.75 83 GLU A N 1
ATOM 628 C CA . GLU A 1 83 ? -24.786 -8.735 26.772 1.00 87.75 83 GLU A CA 1
ATOM 629 C C . GLU A 1 83 ? -25.248 -8.417 25.341 1.00 87.75 83 GLU A C 1
ATOM 631 O O . GLU A 1 83 ? -26.329 -8.836 24.937 1.00 87.75 83 GLU A O 1
ATOM 636 N N . GLN A 1 84 ? -24.444 -7.673 24.572 1.00 86.50 84 GLN A N 1
ATOM 637 C CA . GLN A 1 84 ? -24.719 -7.367 23.165 1.00 86.50 84 GLN A CA 1
ATOM 638 C C . GLN A 1 84 ? -24.303 -8.511 22.230 1.00 86.50 84 GLN A C 1
ATOM 640 O O . GLN A 1 84 ? -24.709 -8.527 21.068 1.00 86.50 84 GLN A O 1
ATOM 645 N N . PHE A 1 85 ? -23.515 -9.473 22.719 1.00 89.38 85 PHE A N 1
ATOM 646 C CA . PHE A 1 85 ? -23.225 -10.698 21.985 1.00 89.38 85 PHE A CA 1
ATOM 647 C C . PHE A 1 85 ? -24.373 -11.696 22.167 1.00 89.38 85 PHE A C 1
ATOM 649 O O . PHE A 1 85 ? -24.848 -11.936 23.276 1.00 89.38 85 PHE A O 1
ATOM 656 N N . GLY A 1 86 ? -24.815 -12.304 21.064 1.00 88.00 86 GLY A N 1
ATOM 657 C CA . GLY A 1 86 ? -25.834 -13.348 21.103 1.00 88.00 86 GLY A CA 1
ATOM 658 C C . GLY A 1 86 ? -25.355 -14.577 21.880 1.00 88.00 86 GLY A C 1
ATOM 659 O O . GLY A 1 86 ? -24.219 -15.022 21.727 1.00 88.00 86 GLY A O 1
ATOM 660 N N . SER A 1 87 ? -26.237 -15.148 22.700 1.00 88.25 87 SER A N 1
ATOM 661 C CA . SER A 1 87 ? -25.985 -16.440 23.343 1.00 88.25 87 SER A CA 1
ATOM 662 C C . SER A 1 87 ? -26.108 -17.575 22.328 1.00 88.25 87 SER A C 1
ATOM 664 O O . SER A 1 87 ? -26.978 -17.540 21.459 1.00 88.25 87 SER A O 1
ATOM 666 N N . PHE A 1 88 ? -25.319 -18.639 22.496 1.00 86.19 88 PHE A N 1
ATOM 667 C CA . PHE A 1 88 ? -25.501 -19.880 21.736 1.00 86.19 88 PHE A CA 1
ATOM 668 C C . PHE A 1 88 ? -26.924 -20.445 21.866 1.00 86.19 88 PHE A C 1
ATOM 670 O O . PHE A 1 88 ? -27.437 -21.023 20.916 1.00 86.19 88 PHE A O 1
ATOM 677 N N . ALA A 1 89 ? -27.588 -20.233 23.007 1.00 87.25 89 ALA A N 1
ATOM 678 C CA . ALA A 1 89 ? -28.976 -20.652 23.213 1.00 87.25 89 ALA A CA 1
ATOM 679 C C . ALA A 1 89 ? -29.996 -19.840 22.388 1.00 87.25 89 ALA A C 1
ATOM 681 O O . ALA A 1 89 ? -31.131 -20.276 22.230 1.00 87.25 89 ALA A O 1
ATOM 682 N N . ALA A 1 90 ? -29.607 -18.668 21.877 1.00 88.38 90 ALA A N 1
ATOM 683 C CA . ALA A 1 90 ? -30.440 -17.829 21.016 1.00 88.38 90 ALA A CA 1
ATOM 684 C C . ALA A 1 90 ? -30.297 -18.183 19.525 1.00 88.38 90 ALA A C 1
ATOM 686 O O . ALA A 1 90 ? -30.963 -17.576 18.686 1.00 88.38 90 ALA A O 1
ATOM 687 N N . LEU A 1 91 ? -29.432 -19.147 19.180 1.00 89.25 91 LEU A N 1
ATOM 688 C CA . LEU A 1 91 ? -29.313 -19.623 17.808 1.00 89.25 91 LEU A CA 1
ATOM 689 C C . LEU A 1 91 ? -30.594 -20.378 17.417 1.00 89.25 91 LEU A C 1
ATOM 691 O O . LEU A 1 91 ? -30.989 -21.307 18.125 1.00 89.25 91 LEU A O 1
ATOM 695 N N . PRO A 1 92 ? -31.249 -20.013 16.299 1.00 89.19 92 PRO A N 1
ATOM 696 C CA . PRO A 1 92 ? -32.408 -20.751 15.826 1.00 89.19 92 PRO A CA 1
ATOM 697 C C . PRO A 1 92 ? -32.004 -22.180 15.453 1.00 89.19 92 PRO A C 1
ATOM 699 O O . PRO A 1 92 ? -30.900 -22.430 14.961 1.00 89.19 92 PRO A O 1
ATOM 702 N N . MET A 1 93 ? -32.920 -23.127 15.661 1.00 88.31 93 MET A N 1
ATOM 703 C CA . MET A 1 93 ? -32.733 -24.490 15.171 1.00 88.31 93 MET A CA 1
ATOM 704 C C . MET A 1 93 ? -32.580 -24.474 13.652 1.00 88.31 93 MET A C 1
ATOM 706 O O . MET A 1 93 ? -33.215 -23.677 12.957 1.00 88.31 93 MET A O 1
ATOM 710 N N . ARG A 1 94 ? -31.745 -25.381 13.134 1.00 87.19 94 ARG A N 1
ATOM 711 C CA . ARG A 1 94 ? 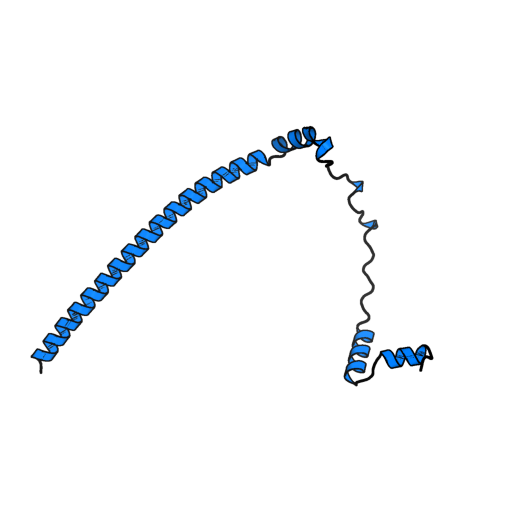-31.614 -25.582 11.690 1.00 87.19 94 ARG A CA 1
ATOM 712 C C . ARG A 1 94 ? -33.016 -25.811 11.098 1.00 87.19 94 ARG A C 1
ATOM 714 O O . ARG A 1 94 ? -33.718 -26.685 11.615 1.00 87.19 94 ARG A O 1
ATOM 721 N N . PRO A 1 95 ? -33.416 -25.071 10.047 1.00 86.88 95 PRO A N 1
ATOM 722 C CA . PRO A 1 95 ? -34.685 -25.303 9.366 1.00 86.88 95 PRO A CA 1
ATOM 723 C C . PRO A 1 95 ? -34.824 -26.766 8.937 1.00 86.88 95 PRO A C 1
ATOM 725 O O . PRO A 1 95 ? -33.818 -27.447 8.708 1.00 86.88 95 PRO A O 1
ATOM 728 N N . ALA A 1 96 ? -36.063 -27.246 8.814 1.00 87.50 96 ALA A N 1
ATOM 729 C CA . ALA A 1 96 ? -36.309 -28.541 8.191 1.00 87.50 96 ALA A CA 1
ATOM 730 C C . ALA A 1 96 ? -35.651 -28.569 6.802 1.00 87.50 96 ALA A C 1
ATOM 732 O O . ALA A 1 96 ? -35.652 -27.561 6.090 1.00 87.50 96 ALA A O 1
ATOM 733 N N . ALA A 1 97 ? -35.057 -29.708 6.438 1.00 86.88 97 ALA A N 1
ATOM 734 C CA . ALA A 1 97 ? -34.567 -29.882 5.079 1.00 86.88 97 ALA A CA 1
ATOM 735 C C . ALA A 1 97 ? -35.752 -29.706 4.109 1.00 86.88 97 ALA A C 1
ATOM 737 O O . ALA A 1 97 ? -36.846 -30.182 4.427 1.00 86.88 97 ALA A O 1
ATOM 738 N N . PRO A 1 98 ? -35.568 -29.016 2.971 1.00 84.81 98 PRO A N 1
ATOM 739 C CA . PRO A 1 98 ? -36.614 -28.922 1.963 1.00 84.81 98 PRO A CA 1
ATOM 740 C C . PRO A 1 98 ? -37.025 -30.327 1.509 1.00 84.81 98 PRO A C 1
ATOM 742 O O . PRO A 1 98 ? -36.178 -31.215 1.387 1.00 84.81 98 PRO A O 1
ATOM 745 N N . ASP A 1 99 ? -38.323 -30.524 1.280 1.00 89.31 99 ASP A N 1
ATOM 746 C CA . ASP A 1 99 ? -38.853 -31.777 0.749 1.00 89.31 99 ASP A CA 1
ATOM 747 C C . ASP A 1 99 ? -38.476 -31.892 -0.731 1.00 89.31 99 ASP A C 1
ATOM 749 O O . ASP A 1 99 ? -39.153 -31.377 -1.623 1.00 89.31 99 ASP A O 1
ATOM 753 N N . THR A 1 100 ? -37.339 -32.538 -0.979 1.00 89.94 100 THR A N 1
ATOM 754 C CA . THR A 1 100 ? -36.816 -32.732 -2.331 1.00 89.94 100 THR A CA 1
ATOM 755 C C . THR A 1 100 ? -37.745 -33.603 -3.166 1.00 89.94 100 THR A C 1
ATOM 757 O O . THR A 1 100 ? -37.865 -33.359 -4.357 1.00 89.94 100 THR A O 1
ATOM 760 N N . ALA A 1 101 ? -38.455 -34.559 -2.559 1.00 88.56 101 ALA A N 1
ATOM 761 C CA . ALA A 1 101 ? -39.378 -35.424 -3.287 1.00 88.56 101 ALA A CA 1
ATOM 762 C C . ALA A 1 101 ? -40.612 -34.647 -3.769 1.00 88.56 101 ALA A C 1
ATOM 764 O O . ALA A 1 101 ? -41.034 -34.814 -4.913 1.00 88.56 101 ALA A O 1
ATOM 765 N N . ALA A 1 102 ? -41.160 -33.760 -2.933 1.00 86.06 102 ALA A N 1
ATOM 766 C CA . ALA A 1 102 ? -42.247 -32.871 -3.341 1.00 86.06 102 ALA A CA 1
ATOM 767 C C . ALA A 1 102 ? -41.804 -31.871 -4.422 1.00 86.06 102 ALA A C 1
ATOM 769 O O . ALA A 1 102 ? -42.554 -31.612 -5.362 1.00 86.06 102 ALA A O 1
ATOM 770 N N . MET A 1 103 ? -40.580 -31.338 -4.326 1.00 86.81 103 MET A N 1
ATOM 771 C CA . MET A 1 103 ? -40.006 -30.483 -5.372 1.00 86.81 103 MET A CA 1
ATOM 772 C C . MET A 1 103 ? -39.813 -31.237 -6.691 1.00 86.81 103 MET A C 1
ATOM 774 O O . MET A 1 103 ? -40.192 -30.723 -7.740 1.00 86.81 103 MET A O 1
ATOM 778 N N . ASP A 1 104 ? -39.277 -32.457 -6.651 1.00 90.38 104 ASP A N 1
ATOM 779 C CA . ASP A 1 104 ? -39.083 -33.291 -7.840 1.00 90.38 104 ASP A CA 1
ATOM 780 C C . ASP A 1 104 ? -40.426 -33.623 -8.509 1.00 90.38 104 ASP A C 1
ATOM 782 O O . ASP A 1 104 ? -40.554 -33.524 -9.731 1.00 90.38 104 ASP A O 1
ATOM 786 N N . ALA A 1 105 ? -41.453 -33.942 -7.713 1.00 87.12 105 ALA A N 1
ATOM 787 C CA . ALA A 1 105 ? -42.810 -34.171 -8.207 1.00 87.12 105 ALA A CA 1
ATOM 788 C C . ALA A 1 105 ? -43.419 -32.910 -8.844 1.00 87.12 105 ALA A C 1
ATOM 790 O O . ALA A 1 105 ? -44.024 -32.993 -9.914 1.00 87.12 105 ALA A O 1
ATOM 791 N N . LEU A 1 106 ? -43.222 -31.739 -8.227 1.00 85.38 106 LEU A N 1
ATOM 792 C CA . LEU A 1 106 ? -43.659 -30.455 -8.777 1.00 85.38 106 LEU A CA 1
ATOM 793 C C . LEU A 1 106 ? -42.990 -30.172 -10.131 1.00 85.38 106 LEU A C 1
ATOM 795 O O . LEU A 1 106 ? -43.666 -29.797 -11.087 1.00 85.38 106 LEU A O 1
ATOM 799 N N . PHE A 1 107 ? -41.674 -30.373 -10.236 1.00 87.94 107 PHE A N 1
ATOM 800 C CA . PHE A 1 107 ? -40.948 -30.145 -11.485 1.00 87.94 107 PHE A CA 1
ATOM 801 C C . PHE A 1 107 ? -41.363 -31.122 -12.590 1.00 87.94 107 PHE A C 1
ATOM 803 O O . PHE A 1 107 ? -41.488 -30.705 -13.743 1.00 87.94 107 PHE A O 1
ATOM 810 N N . ALA A 1 108 ? -41.628 -32.387 -12.250 1.00 88.81 108 ALA A N 1
ATOM 811 C CA . ALA A 1 108 ? -42.154 -33.366 -13.197 1.00 88.81 108 ALA A CA 1
ATOM 812 C C . ALA A 1 108 ? -43.533 -32.942 -13.735 1.00 88.81 108 ALA A C 1
ATOM 814 O O . ALA A 1 108 ? -43.709 -32.876 -14.952 1.00 88.81 108 ALA A O 1
ATOM 815 N N . ALA A 1 109 ? -44.463 -32.544 -12.860 1.00 85.44 109 ALA A N 1
ATOM 816 C CA . ALA A 1 109 ? -45.797 -32.083 -13.256 1.00 85.44 109 ALA A CA 1
ATOM 817 C C . ALA A 1 109 ? -45.746 -30.857 -14.190 1.00 85.44 109 ALA A C 1
ATOM 819 O O . ALA A 1 109 ? -46.396 -30.845 -15.235 1.00 85.44 109 ALA A O 1
ATOM 820 N N . ILE A 1 110 ? -44.901 -29.866 -13.876 1.00 86.88 110 ILE A N 1
ATOM 821 C CA . ILE A 1 110 ? -44.709 -28.682 -14.732 1.00 86.88 110 ILE A CA 1
ATOM 822 C C . ILE A 1 110 ? -44.135 -29.081 -16.100 1.00 86.88 110 ILE A C 1
ATOM 824 O O . ILE A 1 110 ? -44.531 -28.527 -17.125 1.00 86.88 110 ILE A O 1
ATOM 828 N N . SER A 1 111 ? -43.219 -30.056 -16.144 1.00 86.88 111 SER A N 1
ATOM 829 C CA . SER A 1 111 ? -42.623 -30.535 -17.400 1.00 86.88 111 SER A CA 1
ATOM 830 C C . SER A 1 111 ? -43.614 -31.275 -18.306 1.00 86.88 111 SER A C 1
ATOM 832 O O . SER A 1 111 ? -43.481 -31.236 -19.529 1.00 86.88 111 SER A O 1
ATOM 834 N N . GLU A 1 112 ? -44.632 -31.894 -17.710 1.00 87.50 112 GLU A N 1
ATOM 835 C CA . GLU A 1 112 ? -45.741 -32.548 -18.408 1.00 87.50 112 GLU A CA 1
ATOM 836 C C . GLU A 1 112 ? -46.838 -31.551 -18.827 1.00 87.50 112 GLU A C 1
ATOM 838 O O . GLU A 1 112 ? -47.805 -31.932 -19.487 1.00 87.50 112 GLU A O 1
ATOM 843 N N . GLY A 1 113 ? -46.671 -30.263 -18.499 1.00 82.88 113 GLY A N 1
ATOM 844 C CA . GLY A 1 113 ? -47.613 -29.196 -18.831 1.00 82.88 113 GLY A CA 1
ATOM 845 C C . GLY A 1 113 ? -48.816 -29.112 -17.890 1.00 82.88 113 GLY A C 1
ATOM 846 O O . GLY A 1 113 ? -49.813 -28.492 -18.253 1.00 82.88 113 GLY A O 1
ATOM 847 N N . ILE A 1 114 ? -48.743 -29.729 -16.707 1.00 79.94 114 ILE A N 1
ATOM 848 C CA . ILE A 1 114 ? -49.777 -29.644 -15.671 1.00 79.94 114 ILE A CA 1
ATOM 849 C C . ILE A 1 114 ? -49.512 -28.378 -14.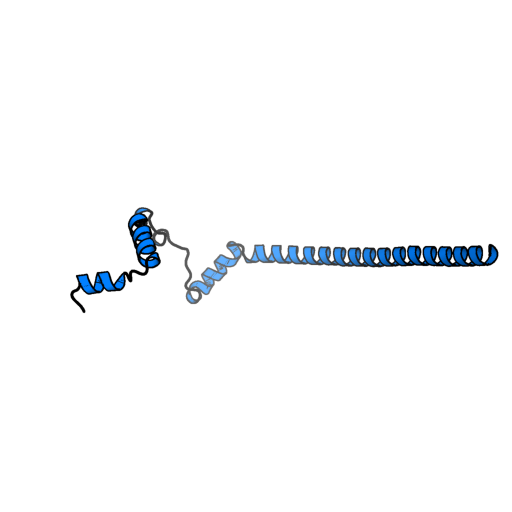851 1.00 79.94 114 ILE A C 1
ATOM 851 O O . ILE A 1 114 ? -48.475 -28.280 -14.190 1.00 79.94 114 ILE A O 1
ATOM 855 N N . ASP A 1 115 ? -50.429 -27.406 -14.894 1.00 79.00 115 ASP A N 1
ATOM 856 C CA . ASP A 1 115 ? -50.326 -26.201 -14.069 1.00 79.00 115 ASP A CA 1
ATOM 857 C C . ASP A 1 115 ? -50.651 -26.552 -12.602 1.00 79.00 115 ASP A C 1
ATOM 859 O O . ASP A 1 115 ? -51.766 -26.987 -12.295 1.00 79.00 115 ASP A O 1
ATOM 863 N N . PRO A 1 116 ? -49.703 -26.394 -11.664 1.00 71.19 116 PRO A N 1
ATOM 864 C CA . PRO A 1 116 ? -49.949 -26.669 -10.253 1.00 71.19 116 PRO A CA 1
ATOM 865 C C . PRO A 1 116 ? -50.985 -25.724 -9.618 1.00 71.19 116 PRO A C 1
ATOM 867 O O . PRO A 1 116 ? -51.514 -26.054 -8.556 1.00 71.19 116 PRO A O 1
ATOM 870 N N . ILE A 1 117 ? -51.293 -24.575 -10.233 1.00 74.38 117 ILE A N 1
ATOM 871 C CA . ILE A 1 117 ? -52.325 -23.646 -9.749 1.00 74.38 117 ILE A CA 1
ATOM 872 C C . ILE A 1 117 ? -53.725 -24.237 -9.949 1.00 74.38 117 ILE A C 1
ATOM 874 O O . ILE A 1 117 ? -54.551 -24.132 -9.042 1.00 74.38 117 ILE A O 1
ATOM 878 N N . ASP A 1 118 ? -53.973 -24.946 -11.052 1.00 71.94 118 ASP A N 1
ATOM 879 C CA . ASP A 1 118 ? -55.273 -25.576 -11.327 1.00 71.94 118 ASP A CA 1
ATOM 880 C C . ASP A 1 118 ? -55.640 -26.616 -10.257 1.00 71.94 118 ASP A C 1
ATOM 882 O O . ASP A 1 118 ? -56.792 -26.718 -9.828 1.00 71.94 118 ASP A O 1
ATOM 886 N N . ALA A 1 119 ? -54.642 -27.357 -9.763 1.00 69.94 119 ALA A N 1
ATOM 887 C CA . ALA A 1 119 ? -54.821 -28.326 -8.684 1.00 69.94 119 ALA A CA 1
ATOM 888 C C . ALA A 1 119 ? -55.181 -27.658 -7.344 1.00 69.94 119 ALA A C 1
ATOM 890 O O . ALA A 1 119 ? -55.918 -28.242 -6.551 1.00 69.94 119 ALA A O 1
ATOM 891 N N . ILE A 1 120 ? -54.685 -26.443 -7.089 1.00 70.44 120 ILE A N 1
ATOM 892 C CA . ILE A 1 120 ? -54.991 -25.667 -5.877 1.00 70.44 120 ILE A CA 1
ATOM 893 C C . ILE A 1 120 ? -56.387 -25.040 -5.985 1.00 70.44 120 ILE A C 1
ATOM 895 O O . ILE A 1 120 ? -57.161 -25.116 -5.032 1.00 70.44 120 ILE A O 1
ATOM 899 N N . LEU A 1 121 ? -56.741 -24.502 -7.156 1.00 70.94 121 LEU A N 1
ATOM 900 C CA . LEU A 1 121 ? -58.061 -23.924 -7.434 1.00 70.94 121 LEU A CA 1
ATOM 901 C C . LEU A 1 121 ? -59.187 -24.963 -7.286 1.00 70.94 121 LEU A C 1
ATOM 903 O O . LEU A 1 121 ? -60.193 -24.695 -6.627 1.00 70.94 121 LEU A O 1
ATOM 907 N N . GLN A 1 122 ? -58.976 -26.192 -7.773 1.00 70.25 122 GLN A N 1
ATOM 908 C CA . GLN A 1 122 ? -59.916 -27.305 -7.567 1.00 70.25 122 GLN A CA 1
ATOM 909 C C . GLN A 1 122 ? -60.064 -27.712 -6.095 1.00 70.25 122 GLN A C 1
ATOM 911 O O . GLN A 1 122 ? -61.146 -28.124 -5.675 1.00 70.25 122 GLN A O 1
ATOM 916 N N . LEU A 1 123 ? -58.994 -27.605 -5.305 1.00 71.12 123 LEU A N 1
ATOM 917 C CA . LEU A 1 123 ? -58.989 -27.984 -3.890 1.00 71.12 123 LEU A CA 1
ATOM 918 C C . LEU A 1 123 ? -59.671 -26.921 -3.013 1.00 71.12 123 LEU A C 1
ATOM 920 O O . LEU A 1 123 ? -60.324 -27.271 -2.029 1.00 71.12 123 LEU A O 1
ATOM 924 N N . GLU A 1 124 ? -59.584 -25.643 -3.396 1.00 75.56 124 GLU A N 1
ATOM 925 C CA . GLU A 1 124 ? -60.314 -24.530 -2.767 1.00 75.56 124 GLU A CA 1
ATOM 926 C C . GLU A 1 124 ? -61.739 -24.329 -3.325 1.00 75.56 124 GLU A C 1
ATOM 928 O O . GLU A 1 124 ? -62.509 -23.540 -2.774 1.00 75.56 124 GLU A O 1
ATOM 933 N N . GLY A 1 125 ? -62.130 -25.079 -4.363 1.00 62.94 125 GLY A N 1
ATOM 934 C CA . GLY A 1 125 ? -63.478 -25.045 -4.943 1.00 62.94 125 GLY A CA 1
ATOM 935 C C . GLY A 1 125 ? -63.783 -23.768 -5.730 1.00 62.94 125 GLY A C 1
ATOM 936 O O . GLY A 1 125 ? -64.943 -23.360 -5.811 1.00 62.94 125 GLY A O 1
ATOM 937 N N . ILE A 1 126 ? -62.748 -23.128 -6.270 1.00 65.38 126 ILE A N 1
ATOM 938 C CA . ILE A 1 126 ? -62.844 -21.918 -7.082 1.00 65.38 126 ILE A CA 1
ATOM 939 C C . ILE A 1 126 ? -62.656 -22.361 -8.537 1.00 65.38 126 ILE A C 1
ATOM 941 O O . ILE A 1 126 ? -61.590 -22.863 -8.884 1.00 65.38 126 ILE A O 1
ATOM 945 N N . GLU A 1 127 ? -63.713 -22.252 -9.347 1.00 59.94 127 GLU A N 1
ATOM 946 C CA . GLU A 1 127 ? -63.682 -22.563 -10.788 1.00 59.94 127 GLU A CA 1
ATOM 947 C C . GLU A 1 127 ? -63.046 -21.424 -11.598 1.00 59.94 127 GLU A C 1
ATOM 949 O O . GLU A 1 127 ? -63.343 -20.241 -11.291 1.00 59.94 127 GLU A O 1
#

Organism: NCBI:txid1096929

Secondary structure (DSSP, 8-state):
-HHHHHHHHHHHHHHHHHHHHHHHHHHHHHHHHHHHHHHHHHHHHHHHHHHHHHHHHHTSHHHHHHHHHHTHHHH---PPPGGGSPPGGGSPPPPPPP-HHHHHHHHHHHHTT--HHHHHHHHHT--

InterPro domains:
  IPR061217 Putative cell division protein FtsL, alphaproteobacteria [NF049847] (3-86)